Protein AF-A0A0N1E3A5-F1 (afdb_monomer_lite)

Structure (mmCIF, N/CA/C/O backbone):
data_AF-A0A0N1E3A5-F1
#
_entry.id   AF-A0A0N1E3A5-F1
#
loop_
_atom_site.group_PDB
_atom_site.id
_atom_site.type_symbol
_atom_site.label_atom_id
_atom_site.label_alt_id
_atom_site.label_comp_id
_atom_site.label_asym_id
_atom_site.label_entity_id
_atom_site.label_seq_id
_atom_site.pdbx_PDB_ins_code
_atom_site.Cartn_x
_atom_site.Cartn_y
_atom_site.Cartn_z
_atom_site.occupancy
_atom_site.B_iso_or_equiv
_atom_site.auth_seq_id
_atom_site.auth_comp_id
_atom_site.auth_asym_id
_atom_site.auth_atom_id
_atom_site.pdbx_PDB_model_num
ATOM 1 N N . MET A 1 1 ? 8.576 -10.927 19.385 1.00 39.31 1 MET A N 1
ATOM 2 C CA . MET A 1 1 ? 7.967 -10.218 18.239 1.00 39.31 1 MET A CA 1
ATOM 3 C C . MET A 1 1 ? 8.064 -11.144 17.034 1.00 39.31 1 MET A C 1
ATOM 5 O O . MET A 1 1 ? 9.164 -11.357 16.540 1.00 39.31 1 MET A O 1
ATOM 9 N N . ILE A 1 2 ? 6.973 -11.805 16.645 1.00 37.28 2 ILE A N 1
ATOM 10 C CA . ILE A 1 2 ? 6.993 -12.752 15.520 1.00 37.28 2 ILE A CA 1
ATOM 11 C C . ILE A 1 2 ? 7.022 -11.913 14.237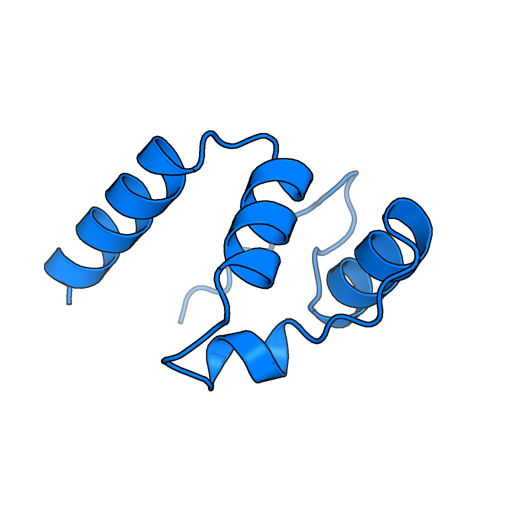 1.00 37.28 2 ILE A C 1
ATOM 13 O O . ILE A 1 2 ? 5.988 -11.451 13.770 1.00 37.28 2 ILE A O 1
ATOM 17 N N . ARG A 1 3 ? 8.220 -11.643 13.702 1.00 46.41 3 ARG A N 1
ATOM 18 C CA . ARG A 1 3 ? 8.377 -11.140 12.331 1.00 46.41 3 ARG A CA 1
ATOM 19 C C . ARG A 1 3 ? 8.085 -12.308 11.395 1.00 46.41 3 ARG A C 1
ATOM 21 O O . ARG A 1 3 ? 9.000 -13.009 10.969 1.00 46.41 3 ARG A O 1
ATOM 28 N N . THR A 1 4 ? 6.810 -12.562 11.128 1.00 52.84 4 THR A N 1
ATOM 29 C CA . THR A 1 4 ? 6.411 -13.457 10.041 1.00 52.84 4 THR A CA 1
ATOM 30 C C . THR A 1 4 ? 7.018 -12.887 8.762 1.00 52.84 4 THR A C 1
ATOM 32 O O . THR A 1 4 ? 6.741 -11.741 8.410 1.00 52.84 4 THR A O 1
ATOM 35 N N . LYS A 1 5 ? 7.913 -13.631 8.101 1.00 61.62 5 LYS A N 1
ATOM 36 C CA . LYS A 1 5 ? 8.450 -13.218 6.800 1.00 61.62 5 LYS A CA 1
ATOM 37 C C . LYS A 1 5 ? 7.298 -13.250 5.800 1.00 61.62 5 LYS A C 1
ATOM 39 O O . LYS A 1 5 ? 6.907 -14.325 5.362 1.00 61.62 5 LYS A O 1
ATOM 44 N N . ILE A 1 6 ? 6.756 -12.083 5.469 1.00 68.94 6 ILE A N 1
ATOM 45 C CA . ILE A 1 6 ? 5.875 -11.937 4.312 1.00 68.94 6 ILE A CA 1
ATOM 46 C C . ILE A 1 6 ? 6.771 -12.065 3.081 1.00 68.94 6 ILE A C 1
ATOM 48 O O . ILE A 1 6 ? 7.777 -11.357 2.966 1.00 68.94 6 ILE A O 1
ATOM 52 N N . LEU A 1 7 ? 6.454 -13.024 2.217 1.00 76.38 7 LEU A N 1
ATOM 53 C CA . LEU A 1 7 ? 7.176 -13.263 0.974 1.00 76.38 7 LEU A CA 1
ATOM 54 C C . LEU A 1 7 ? 6.302 -12.812 -0.200 1.00 76.38 7 LEU A C 1
ATOM 56 O O . LEU A 1 7 ? 5.136 -13.190 -0.258 1.00 76.38 7 LEU A O 1
ATOM 60 N N . ILE A 1 8 ? 6.875 -12.053 -1.132 1.00 71.31 8 ILE A N 1
ATOM 61 C CA . ILE A 1 8 ? 6.298 -11.771 -2.452 1.00 71.31 8 ILE A CA 1
ATOM 62 C C . ILE A 1 8 ? 7.173 -12.496 -3.471 1.00 71.31 8 ILE A C 1
ATOM 64 O O . ILE A 1 8 ? 8.390 -12.311 -3.479 1.00 71.31 8 ILE A O 1
ATOM 68 N N . ASP A 1 9 ? 6.576 -13.391 -4.259 1.00 73.25 9 ASP A N 1
ATOM 69 C CA . ASP A 1 9 ? 7.278 -14.232 -5.241 1.00 73.25 9 ASP A CA 1
ATOM 70 C C . ASP A 1 9 ? 8.512 -14.952 -4.661 1.00 73.25 9 ASP A C 1
ATOM 72 O O . ASP A 1 9 ? 9.586 -15.030 -5.261 1.00 73.25 9 ASP A O 1
ATOM 76 N N . GLY A 1 10 ? 8.380 -15.443 -3.425 1.00 77.12 10 GLY A N 1
ATOM 77 C CA . GLY A 1 10 ? 9.449 -16.141 -2.705 1.00 77.12 10 GLY A CA 1
ATOM 78 C C . GLY A 1 10 ? 10.554 -15.238 -2.142 1.00 77.12 10 GLY A C 1
ATOM 79 O O . GLY A 1 10 ? 11.468 -15.740 -1.485 1.00 77.12 10 GLY A O 1
ATOM 80 N N . ARG A 1 11 ? 10.482 -13.914 -2.333 1.00 74.38 11 ARG A N 1
ATOM 81 C CA . ARG A 1 11 ? 11.436 -12.939 -1.784 1.00 74.38 11 ARG A CA 1
ATOM 82 C C . ARG A 1 11 ? 10.856 -12.223 -0.563 1.00 74.38 11 ARG A C 1
ATOM 84 O O . ARG A 1 11 ? 9.665 -11.930 -0.547 1.00 74.38 11 ARG A O 1
ATOM 91 N N . PRO A 1 12 ? 11.664 -11.910 0.467 1.00 79.88 12 PRO A N 1
ATOM 92 C CA . PRO A 1 12 ? 11.189 -11.134 1.607 1.00 79.88 12 PRO A CA 1
ATOM 93 C C . PRO A 1 12 ? 10.677 -9.761 1.172 1.00 79.88 12 PRO A C 1
ATOM 95 O O . PRO A 1 12 ? 11.416 -8.995 0.554 1.00 79.88 12 PRO A O 1
ATOM 98 N N . MET A 1 13 ? 9.448 -9.433 1.563 1.00 83.06 13 MET A N 1
ATOM 99 C CA . MET A 1 13 ? 8.888 -8.093 1.418 1.00 83.06 13 MET A CA 1
ATOM 100 C C . MET A 1 13 ? 9.523 -7.172 2.465 1.00 83.06 13 MET A C 1
ATOM 102 O O . MET A 1 13 ? 8.995 -6.962 3.557 1.00 83.06 13 MET A O 1
ATOM 106 N N . THR A 1 14 ? 10.729 -6.691 2.173 1.00 85.50 14 THR A N 1
ATOM 107 C CA . THR A 1 14 ? 11.418 -5.702 3.007 1.00 85.50 14 THR A CA 1
ATOM 108 C C . THR A 1 14 ? 10.869 -4.300 2.739 1.00 85.50 14 THR A C 1
ATOM 110 O O . THR A 1 14 ? 10.259 -4.048 1.702 1.00 85.50 14 THR A O 1
ATOM 113 N N . GLN A 1 15 ? 11.134 -3.358 3.648 1.00 84.19 15 GLN A N 1
ATOM 114 C CA . GLN A 1 15 ? 10.816 -1.940 3.425 1.00 84.19 15 GLN A CA 1
ATOM 115 C C . GLN A 1 15 ? 11.480 -1.415 2.140 1.00 84.19 15 GLN A C 1
ATOM 117 O O . GLN A 1 15 ? 10.845 -0.748 1.334 1.00 84.19 15 GLN A O 1
ATOM 122 N N . GLN A 1 16 ? 12.743 -1.788 1.900 1.00 86.75 16 GLN A N 1
ATOM 123 C CA . GLN A 1 16 ? 13.459 -1.417 0.678 1.00 86.75 16 GLN A CA 1
ATOM 124 C C . GLN A 1 16 ? 12.814 -2.013 -0.578 1.00 86.75 16 GLN A C 1
ATOM 126 O O . GLN A 1 16 ? 12.701 -1.319 -1.582 1.00 86.75 16 GLN A O 1
ATOM 131 N N . TYR A 1 17 ? 12.385 -3.278 -0.522 1.00 87.81 17 TYR A N 1
ATOM 132 C CA . TYR A 1 17 ? 11.681 -3.911 -1.635 1.00 87.81 17 TYR A CA 1
ATOM 133 C C . TYR A 1 17 ? 10.410 -3.135 -1.987 1.00 87.81 17 TYR A C 1
ATOM 135 O O . TYR A 1 17 ? 10.239 -2.754 -3.138 1.00 87.81 17 TYR A O 1
ATOM 143 N N . LEU A 1 18 ? 9.568 -2.843 -0.991 1.00 86.88 18 LEU A N 1
ATOM 144 C CA . LEU A 1 18 ? 8.325 -2.107 -1.207 1.00 86.88 18 LEU A CA 1
ATOM 145 C C . LEU A 1 18 ? 8.568 -0.698 -1.758 1.00 86.88 18 LEU A C 1
ATOM 147 O O . LEU A 1 18 ? 7.907 -0.295 -2.708 1.00 86.88 18 LEU A O 1
ATOM 151 N N . ASN A 1 19 ? 9.527 0.038 -1.189 1.00 88.94 19 ASN A N 1
ATOM 152 C CA . ASN A 1 19 ? 9.863 1.385 -1.652 1.00 88.94 19 ASN A CA 1
ATOM 153 C C . ASN A 1 19 ? 10.323 1.379 -3.118 1.00 88.94 19 ASN A C 1
ATOM 155 O O . ASN A 1 19 ? 9.899 2.232 -3.895 1.00 88.94 19 ASN A O 1
ATOM 159 N N . ASN A 1 20 ? 11.163 0.411 -3.500 1.00 90.00 20 ASN A N 1
ATOM 160 C CA . ASN A 1 20 ? 11.642 0.279 -4.874 1.00 90.00 20 ASN A CA 1
ATOM 161 C C . ASN A 1 20 ? 10.504 -0.094 -5.830 1.00 90.00 20 ASN A C 1
ATOM 163 O O . ASN A 1 20 ? 10.325 0.562 -6.849 1.00 90.00 20 ASN A O 1
ATOM 167 N N . ASP A 1 21 ? 9.709 -1.105 -5.482 1.00 90.25 21 ASP A N 1
ATOM 168 C CA . ASP A 1 21 ? 8.638 -1.613 -6.343 1.00 90.25 21 ASP A CA 1
ATOM 169 C C . ASP A 1 21 ? 7.517 -0.574 -6.535 1.00 90.25 21 ASP A C 1
ATOM 171 O O . ASP A 1 21 ? 7.003 -0.409 -7.641 1.00 90.25 21 ASP A O 1
ATOM 175 N N . ILE A 1 22 ? 7.186 0.211 -5.501 1.00 90.06 22 ILE A N 1
ATOM 176 C CA . ILE A 1 22 ? 6.271 1.357 -5.630 1.00 90.06 22 ILE A CA 1
ATOM 177 C C . ILE A 1 22 ? 6.878 2.457 -6.502 1.00 90.06 22 ILE A C 1
ATOM 179 O O . ILE A 1 22 ? 6.183 3.006 -7.360 1.00 90.06 22 ILE A O 1
ATOM 183 N N . SER A 1 23 ? 8.166 2.763 -6.333 1.00 90.88 23 SER A N 1
ATOM 184 C CA . SER A 1 23 ? 8.834 3.750 -7.184 1.00 90.88 23 SER A CA 1
ATOM 185 C C . SER A 1 23 ? 8.831 3.331 -8.649 1.00 90.88 23 SER A C 1
ATOM 187 O O . SER A 1 23 ? 8.636 4.183 -9.509 1.00 90.88 23 SER A O 1
ATOM 189 N N . GLU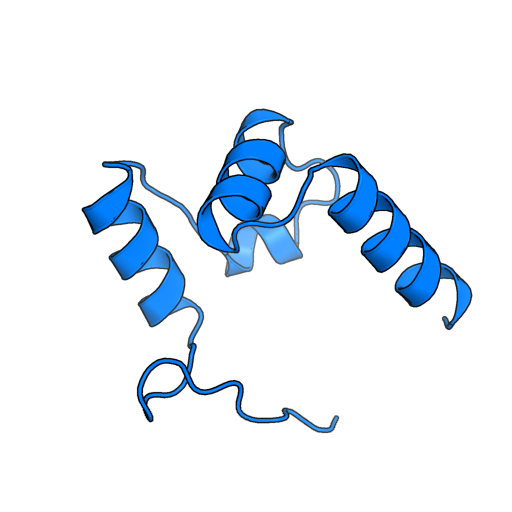 A 1 24 ? 9.016 2.046 -8.943 1.00 91.88 24 GLU A N 1
ATOM 190 C CA . GLU A 1 24 ? 8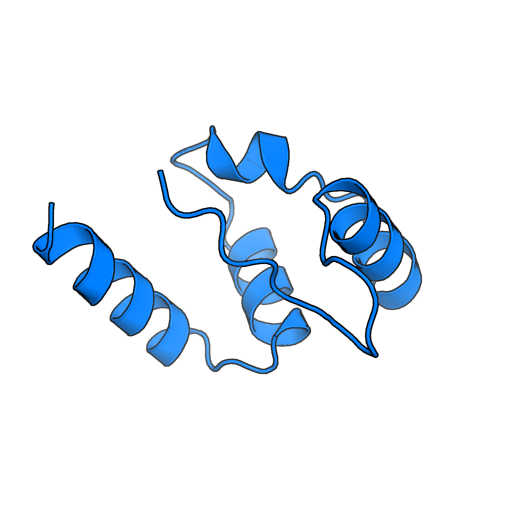.989 1.517 -10.307 1.00 91.88 24 GLU A CA 1
ATOM 191 C C . GLU A 1 24 ? 7.573 1.528 -10.900 1.00 91.88 24 GLU A C 1
ATOM 193 O O . GLU A 1 24 ? 7.383 1.983 -12.027 1.00 91.88 24 GLU A O 1
ATOM 198 N N . LYS A 1 25 ? 6.564 1.074 -10.147 1.00 91.31 25 LYS A N 1
ATOM 199 C CA . LYS A 1 25 ? 5.183 0.935 -10.647 1.00 91.31 25 LYS A CA 1
ATOM 200 C C . LYS A 1 25 ? 4.424 2.255 -10.746 1.00 91.31 25 LYS A C 1
ATOM 202 O O . LYS A 1 25 ? 3.636 2.434 -11.669 1.00 91.31 25 LYS A O 1
ATOM 207 N N . TYR A 1 26 ? 4.650 3.167 -9.803 1.00 89.44 26 TYR A N 1
ATOM 208 C CA . TYR A 1 26 ? 3.872 4.403 -9.666 1.00 89.44 26 TYR A CA 1
ATOM 209 C C . TYR A 1 26 ? 4.673 5.658 -10.001 1.00 89.44 26 TYR A C 1
ATOM 211 O O . TYR A 1 26 ? 4.108 6.750 -9.993 1.00 89.44 26 TYR A O 1
ATOM 219 N N . ASN A 1 27 ? 5.977 5.528 -10.278 1.00 89.81 27 ASN A N 1
ATOM 220 C CA . ASN A 1 27 ? 6.890 6.657 -10.465 1.00 89.81 27 ASN A CA 1
ATOM 221 C C . ASN A 1 27 ? 6.830 7.664 -9.296 1.00 89.81 27 ASN A C 1
ATOM 223 O O . ASN A 1 27 ? 6.881 8.881 -9.488 1.00 89.81 27 ASN A O 1
ATOM 227 N N . LYS A 1 28 ? 6.672 7.150 -8.069 1.00 84.50 28 LYS A N 1
ATOM 228 C CA . LYS A 1 28 ? 6.573 7.938 -6.835 1.00 84.50 28 LYS A CA 1
ATOM 229 C C . LYS A 1 28 ? 7.623 7.503 -5.826 1.00 84.50 28 LYS A C 1
ATOM 231 O O . LYS A 1 28 ? 7.768 6.321 -5.535 1.00 84.50 28 LYS A O 1
ATOM 236 N N . SER A 1 29 ? 8.305 8.477 -5.229 1.00 82.19 29 SER A N 1
ATOM 237 C CA . SER A 1 29 ? 9.159 8.213 -4.073 1.00 82.19 29 SER A CA 1
ATOM 238 C C . SER A 1 29 ? 8.283 7.963 -2.851 1.00 82.19 29 SER A C 1
ATOM 240 O O . SER A 1 29 ? 7.556 8.854 -2.411 1.00 82.19 29 SER A O 1
ATOM 242 N N . TRP A 1 30 ? 8.353 6.751 -2.310 1.00 82.94 30 TRP A N 1
ATOM 243 C CA . TRP A 1 30 ? 7.629 6.354 -1.111 1.00 82.94 30 TRP A CA 1
ATOM 244 C C . TRP A 1 30 ? 8.590 5.757 -0.086 1.00 82.94 30 TRP A C 1
ATOM 246 O O . TRP A 1 30 ? 9.576 5.107 -0.437 1.00 82.94 30 TRP A O 1
ATOM 256 N N . ASN A 1 31 ? 8.321 6.011 1.195 1.00 81.88 31 ASN A N 1
ATOM 257 C CA . ASN A 1 31 ? 9.136 5.510 2.293 1.00 81.88 31 ASN A CA 1
ATOM 258 C C . ASN A 1 31 ? 8.248 4.852 3.347 1.00 81.88 31 ASN A C 1
ATOM 260 O O . ASN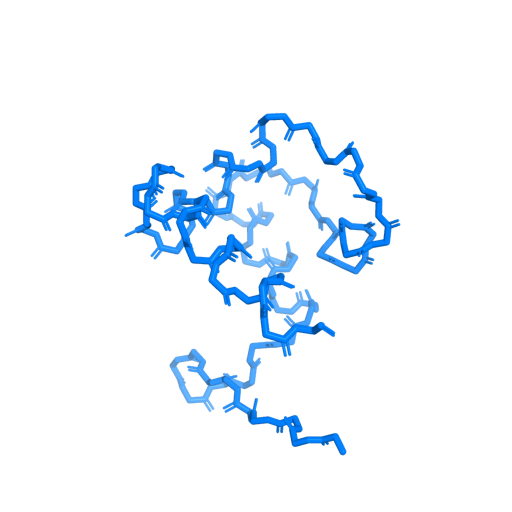 A 1 31 ? 7.770 5.512 4.271 1.00 81.88 31 ASN A O 1
ATOM 264 N N . SER A 1 32 ? 8.097 3.535 3.238 1.00 75.31 32 SER A N 1
ATOM 265 C CA . SER A 1 32 ? 7.268 2.729 4.131 1.00 75.31 32 SER A CA 1
ATOM 266 C C . SER A 1 32 ? 7.634 2.908 5.610 1.00 75.31 32 SER A C 1
ATOM 268 O O . SER A 1 32 ? 6.755 2.957 6.460 1.00 75.31 32 SER A O 1
ATOM 270 N N . ALA A 1 33 ? 8.924 3.069 5.932 1.00 72.94 33 ALA A N 1
ATOM 271 C CA . ALA A 1 33 ? 9.396 3.237 7.307 1.00 72.94 33 ALA A CA 1
ATOM 272 C C . ALA A 1 33 ? 9.024 4.607 7.893 1.00 72.94 33 ALA A C 1
ATOM 274 O O . ALA A 1 33 ? 8.807 4.736 9.096 1.00 72.94 33 ALA A O 1
ATOM 275 N N . ARG A 1 34 ? 8.962 5.643 7.050 1.00 69.06 34 ARG A N 1
ATOM 276 C CA . ARG A 1 34 ? 8.539 6.986 7.460 1.00 69.06 34 ARG A CA 1
ATOM 277 C C . ARG A 1 34 ? 7.030 7.036 7.683 1.00 69.06 34 ARG A C 1
ATOM 279 O O . ARG A 1 34 ? 6.595 7.619 8.672 1.00 69.06 34 ARG A O 1
ATOM 286 N N . GLU A 1 35 ? 6.258 6.396 6.808 1.00 65.06 35 GLU A N 1
ATOM 287 C CA . GLU A 1 35 ? 4.799 6.313 6.943 1.00 65.06 35 GLU A CA 1
ATOM 288 C C . GLU A 1 35 ? 4.369 5.496 8.171 1.00 65.06 35 GLU A C 1
ATOM 290 O O . GLU A 1 35 ? 3.374 5.830 8.801 1.00 65.06 35 GLU A O 1
ATOM 295 N N . GLU A 1 36 ? 5.154 4.498 8.596 1.00 62.81 36 GLU A N 1
ATOM 296 C CA . GLU A 1 36 ? 4.927 3.780 9.865 1.00 62.81 36 GLU A CA 1
ATOM 297 C C . GLU A 1 36 ? 4.995 4.695 11.109 1.00 62.81 36 GLU A C 1
ATOM 299 O O . GLU A 1 36 ? 4.365 4.403 12.126 1.00 62.81 36 GLU A O 1
ATOM 304 N N . ILE A 1 37 ? 5.774 5.783 11.055 1.00 60.72 37 ILE A N 1
ATOM 305 C CA . ILE A 1 37 ? 6.056 6.669 12.201 1.00 60.72 37 ILE A CA 1
ATOM 306 C C . ILE A 1 37 ? 5.174 7.928 12.173 1.00 60.72 37 ILE A C 1
ATOM 308 O O . ILE A 1 37 ? 5.020 8.602 13.193 1.00 60.72 37 ILE A O 1
ATOM 312 N N . LEU A 1 38 ? 4.575 8.255 11.026 1.00 63.84 38 LEU A N 1
ATOM 313 C CA . LEU A 1 38 ? 3.714 9.421 10.866 1.00 63.84 38 LEU A CA 1
ATOM 314 C C . LEU A 1 38 ? 2.242 9.027 11.067 1.00 63.84 38 LEU A C 1
ATOM 316 O O . LEU A 1 38 ? 1.637 8.458 10.163 1.00 63.84 38 LEU A O 1
ATOM 320 N N . PRO A 1 39 ? 1.610 9.386 12.203 1.00 56.38 39 PRO A N 1
ATOM 321 C CA . PRO A 1 39 ? 0.196 9.079 12.441 1.00 56.38 39 PRO A CA 1
ATOM 322 C C . PRO A 1 39 ? -0.754 9.815 11.480 1.00 56.38 39 PRO A C 1
ATOM 324 O O . PRO A 1 39 ? -1.927 9.470 11.400 1.00 56.38 39 PRO A O 1
ATOM 327 N N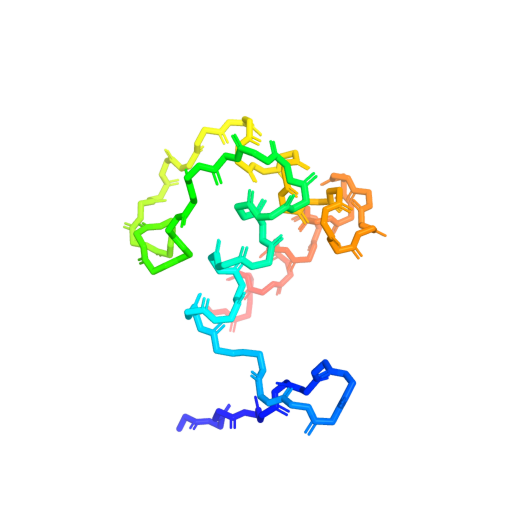 . ASN A 1 40 ? -0.239 10.804 10.741 1.00 56.59 40 ASN A N 1
ATOM 328 C CA . ASN A 1 40 ? -0.973 11.616 9.777 1.00 56.59 40 ASN A CA 1
ATOM 329 C C . ASN A 1 40 ? -0.432 11.378 8.362 1.00 56.59 40 ASN A C 1
ATOM 331 O O . ASN A 1 40 ? 0.043 12.311 7.711 1.00 56.59 40 ASN A O 1
ATOM 335 N N . THR A 1 41 ? -0.449 10.125 7.905 1.00 69.69 41 THR A N 1
ATOM 336 C CA . THR A 1 41 ? -0.229 9.851 6.482 1.00 69.69 41 THR A CA 1
ATOM 337 C C . THR A 1 41 ? -1.323 10.550 5.663 1.00 69.69 41 THR A C 1
ATOM 339 O O . THR A 1 41 ? -2.474 10.651 6.096 1.00 69.69 41 THR A O 1
ATOM 342 N N . ILE A 1 42 ? -0.958 11.114 4.515 1.00 77.19 42 ILE A N 1
ATOM 343 C CA . ILE A 1 42 ? -1.907 11.812 3.639 1.00 77.19 42 ILE A CA 1
ATOM 344 C C . ILE A 1 42 ? -2.801 10.798 2.914 1.00 77.19 42 ILE A C 1
ATOM 346 O O . ILE A 1 42 ? -2.366 9.683 2.638 1.00 77.19 42 ILE A O 1
ATOM 350 N N . LEU A 1 43 ? -4.032 11.191 2.565 1.00 79.25 43 LEU A N 1
ATOM 351 C CA . LEU A 1 43 ? -4.985 10.335 1.832 1.00 79.25 43 LEU A CA 1
ATOM 352 C C . LEU A 1 43 ? -4.364 9.695 0.581 1.00 79.25 43 LEU A C 1
ATOM 354 O O . LEU A 1 43 ? -4.552 8.510 0.345 1.00 79.25 43 LEU A O 1
ATOM 358 N N . GLU A 1 44 ? -3.526 10.442 -0.138 1.00 82.25 44 GLU A N 1
ATOM 359 C CA . GLU A 1 44 ? -2.802 9.949 -1.314 1.00 82.25 44 GLU A CA 1
ATOM 360 C C . GLU A 1 44 ? -1.954 8.697 -1.030 1.00 82.25 44 GLU A C 1
ATOM 362 O O . GLU A 1 44 ? -1.874 7.798 -1.864 1.00 82.25 44 GLU A O 1
ATOM 367 N N . ASN A 1 45 ? -1.332 8.612 0.149 1.00 81.75 45 ASN A N 1
ATOM 368 C CA . ASN A 1 45 ? -0.542 7.446 0.538 1.00 81.75 45 ASN A CA 1
ATOM 369 C C . ASN A 1 45 ? -1.441 6.257 0.899 1.00 81.75 45 ASN A C 1
ATOM 371 O O . ASN A 1 45 ? -1.064 5.116 0.645 1.00 81.75 45 ASN A O 1
ATOM 375 N N . LEU A 1 46 ? -2.623 6.508 1.468 1.00 84.31 46 LEU A N 1
ATOM 376 C CA . LEU A 1 46 ? -3.601 5.458 1.766 1.00 84.31 46 LEU A CA 1
ATOM 377 C C . LEU A 1 46 ? -4.173 4.854 0.485 1.00 84.31 46 LEU A C 1
ATOM 379 O O . LEU A 1 46 ? -4.243 3.629 0.373 1.00 84.31 46 LEU A O 1
ATOM 383 N N . ASP A 1 47 ? -4.504 5.698 -0.491 1.00 85.50 47 ASP A N 1
ATOM 384 C CA . ASP A 1 47 ? -4.951 5.261 -1.814 1.00 85.50 47 ASP A CA 1
ATOM 385 C C . ASP A 1 47 ? -3.848 4.475 -2.530 1.00 85.50 47 ASP A C 1
ATOM 387 O O . ASP A 1 47 ? -4.100 3.395 -3.057 1.00 85.50 47 ASP A O 1
ATOM 391 N N . LEU A 1 48 ? -2.601 4.959 -2.477 1.00 87.69 48 LEU A N 1
ATOM 392 C CA . LEU A 1 48 ? -1.442 4.274 -3.056 1.00 87.69 48 LEU A CA 1
ATOM 393 C C . LEU A 1 48 ? -1.239 2.870 -2.468 1.00 87.69 48 LEU A C 1
ATOM 395 O O . LEU A 1 48 ? -1.015 1.917 -3.209 1.00 87.69 48 LEU A O 1
ATOM 399 N N . ILE A 1 49 ? -1.301 2.731 -1.141 1.00 85.94 49 ILE A N 1
ATOM 400 C CA . ILE A 1 49 ? -1.134 1.439 -0.459 1.00 85.94 49 ILE A CA 1
ATOM 401 C C . ILE A 1 49 ? -2.292 0.498 -0.805 1.00 85.94 49 ILE A C 1
ATOM 403 O O . ILE A 1 49 ? -2.067 -0.685 -1.068 1.00 85.94 49 ILE A O 1
ATOM 407 N N . SER A 1 50 ? -3.519 1.017 -0.805 1.00 88.56 50 SER A N 1
ATOM 408 C CA . SER A 1 50 ? -4.726 0.245 -1.110 1.00 88.56 50 SER A CA 1
ATOM 409 C C . SER A 1 50 ? -4.685 -0.292 -2.539 1.00 88.56 50 SER A C 1
ATOM 411 O O . SER A 1 50 ? -4.83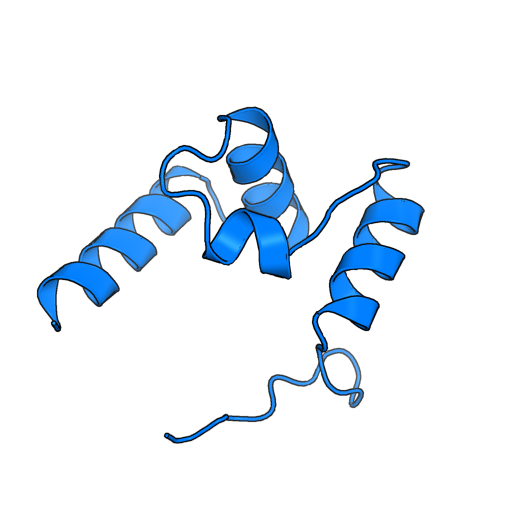9 -1.496 -2.745 1.00 88.56 50 SER A O 1
ATOM 413 N N . ASP A 1 51 ? -4.340 0.558 -3.509 1.00 90.19 51 ASP A N 1
ATOM 414 C CA . ASP A 1 51 ? -4.156 0.156 -4.905 1.00 90.19 51 ASP A CA 1
ATOM 415 C C . ASP A 1 51 ? -3.018 -0.867 -5.065 1.00 90.19 51 ASP A C 1
ATOM 417 O O . ASP A 1 51 ? -3.208 -1.918 -5.681 1.00 90.19 51 ASP A O 1
ATOM 421 N N . TYR A 1 52 ? -1.867 -0.631 -4.423 1.00 88.88 52 TYR A N 1
ATOM 422 C CA . TYR A 1 52 ? -0.712 -1.534 -4.480 1.00 88.88 52 TYR A CA 1
ATOM 423 C C . TYR A 1 52 ? -1.054 -2.959 -4.029 1.00 88.88 52 TYR A C 1
ATOM 425 O O . TYR A 1 52 ? -0.699 -3.938 -4.693 1.00 88.88 52 TYR A O 1
ATOM 433 N N . PHE A 1 53 ? -1.755 -3.087 -2.900 1.00 86.94 53 PHE A N 1
ATOM 434 C CA . PHE A 1 53 ? -2.165 -4.383 -2.361 1.00 86.94 53 PHE A CA 1
ATOM 435 C C . PHE A 1 53 ? -3.475 -4.906 -2.958 1.00 86.94 53 PHE A C 1
ATOM 437 O O . PHE A 1 53 ? -3.875 -6.022 -2.622 1.00 86.94 53 PHE A O 1
ATOM 444 N N . LYS A 1 54 ? -4.109 -4.148 -3.863 1.00 90.44 54 LYS A N 1
ATOM 445 C CA . LYS A 1 54 ? -5.420 -4.451 -4.455 1.00 90.44 54 LYS A CA 1
ATOM 446 C C . LYS A 1 54 ? -6.486 -4.693 -3.385 1.00 90.44 54 LYS A C 1
ATOM 448 O O . LYS A 1 54 ? -7.217 -5.681 -3.430 1.00 90.44 54 LYS A O 1
ATOM 453 N N . ILE A 1 55 ? -6.518 -3.809 -2.394 1.00 90.31 55 ILE A N 1
ATOM 454 C CA . ILE A 1 55 ? -7.478 -3.808 -1.291 1.00 90.31 55 ILE A CA 1
ATOM 455 C C . ILE A 1 55 ? -8.365 -2.578 -1.466 1.00 90.31 55 ILE A C 1
ATOM 457 O O . ILE A 1 55 ? -7.857 -1.486 -1.697 1.00 90.31 55 ILE A O 1
ATOM 461 N N . GLU A 1 56 ? -9.680 -2.741 -1.336 1.00 92.00 56 GLU A N 1
ATOM 462 C CA . GLU A 1 56 ? -10.598 -1.602 -1.305 1.00 92.00 56 GLU A CA 1
ATOM 463 C C . GLU A 1 56 ? -10.304 -0.720 -0.084 1.00 92.00 56 GLU A C 1
ATOM 465 O O . GLU A 1 56 ? -10.067 -1.218 1.021 1.00 92.00 56 GLU A O 1
ATOM 470 N N . ILE A 1 57 ? -10.340 0.602 -0.254 1.00 87.31 57 ILE A N 1
ATOM 471 C CA . ILE A 1 57 ? -9.964 1.547 0.810 1.00 87.31 57 ILE A CA 1
ATOM 472 C C . ILE A 1 57 ? -10.807 1.357 2.089 1.00 87.31 57 ILE A C 1
ATOM 474 O O . ILE A 1 57 ? -10.297 1.459 3.208 1.00 87.31 57 ILE A O 1
ATOM 478 N N . ASP A 1 58 ? -12.082 0.986 1.941 1.00 90.19 58 ASP A N 1
ATOM 479 C CA . ASP A 1 58 ? -12.978 0.683 3.061 1.00 90.19 58 ASP A CA 1
ATOM 480 C C . ASP A 1 58 ? -12.530 -0.567 3.837 1.00 90.19 58 ASP A C 1
ATOM 482 O O . ASP A 1 58 ? -12.509 -0.566 5.076 1.00 90.19 58 ASP A O 1
ATOM 486 N N . ASP A 1 59 ? -12.110 -1.616 3.126 1.00 89.56 59 ASP A N 1
ATOM 487 C CA . ASP A 1 59 ? -11.598 -2.853 3.721 1.00 89.56 59 ASP A CA 1
ATOM 488 C C . ASP A 1 59 ? -10.280 -2.605 4.457 1.00 89.56 59 ASP A C 1
ATOM 490 O O . ASP A 1 59 ? -10.068 -3.124 5.562 1.00 89.56 59 ASP A O 1
ATOM 494 N N . PHE A 1 60 ? -9.418 -1.754 3.896 1.00 87.25 60 PHE A N 1
ATOM 495 C CA . PHE A 1 60 ? -8.191 -1.312 4.549 1.00 87.25 60 PHE A CA 1
ATOM 496 C C . PHE A 1 60 ? -8.491 -0.668 5.915 1.00 87.25 60 PHE A C 1
ATOM 498 O O . PHE A 1 60 ? -7.919 -1.073 6.935 1.00 87.25 60 PHE A O 1
ATOM 505 N N . PHE A 1 61 ? -9.439 0.272 5.985 1.00 86.19 61 PHE A N 1
ATOM 506 C CA . PHE A 1 61 ? -9.807 0.917 7.250 1.00 86.19 61 PHE A CA 1
ATOM 507 C C . PHE A 1 61 ? -10.431 -0.052 8.262 1.00 86.19 61 PHE A C 1
ATOM 509 O O . PHE A 1 61 ? -10.142 0.044 9.462 1.00 86.19 61 PHE A O 1
ATOM 516 N N . GLN A 1 62 ? -11.244 -1.018 7.822 1.00 87.31 62 GLN A N 1
ATOM 517 C CA . GLN A 1 62 ? -11.764 -2.060 8.718 1.00 87.31 62 GLN A CA 1
ATOM 518 C C . GLN A 1 62 ? -10.639 -2.934 9.282 1.00 87.31 62 GLN A C 1
ATOM 520 O O . GLN A 1 62 ? -10.638 -3.253 10.476 1.00 87.31 62 GLN A O 1
ATOM 525 N N . LEU A 1 63 ? -9.650 -3.286 8.460 1.00 83.56 63 LEU A N 1
ATOM 526 C CA . LEU A 1 63 ? -8.497 -4.078 8.877 1.00 83.56 63 LEU A CA 1
ATOM 527 C C . LEU A 1 63 ? -7.668 -3.340 9.939 1.00 83.56 63 LEU A C 1
ATOM 529 O O . LEU A 1 63 ? -7.382 -3.904 11.000 1.00 83.56 63 LEU A O 1
ATOM 533 N N . VAL A 1 64 ? -7.378 -2.053 9.725 1.00 79.12 64 VAL A N 1
ATOM 534 C CA . VAL A 1 64 ? -6.687 -1.194 10.704 1.00 79.12 64 VAL A CA 1
ATOM 535 C C . VAL A 1 64 ? -7.480 -1.077 12.013 1.00 79.12 64 VAL A C 1
ATOM 537 O O . VAL A 1 64 ? -6.917 -1.219 13.106 1.00 79.12 64 VAL A O 1
ATOM 540 N N . LYS A 1 65 ? -8.801 -0.880 11.936 1.00 81.19 65 LYS A N 1
ATOM 541 C CA . LYS A 1 65 ? -9.699 -0.810 13.103 1.00 81.19 65 LYS A CA 1
ATOM 542 C C . LYS A 1 65 ? -9.699 -2.103 13.925 1.00 81.19 65 LYS A C 1
ATOM 544 O O . LYS A 1 65 ? -9.734 -2.066 15.155 1.00 81.19 65 LYS A O 1
ATOM 549 N N . ASN A 1 66 ? -9.640 -3.256 13.264 1.00 79.44 66 ASN A N 1
ATOM 550 C CA . ASN A 1 66 ? -9.608 -4.558 13.929 1.00 79.44 66 ASN A CA 1
ATOM 551 C C . ASN A 1 66 ? -8.273 -4.830 14.636 1.00 79.44 66 ASN A C 1
ATOM 553 O O . ASN A 1 66 ? -8.251 -5.506 15.665 1.00 79.44 66 ASN A O 1
ATOM 557 N N . ILE A 1 67 ? -7.166 -4.296 14.115 1.00 75.88 67 ILE A N 1
ATOM 558 C CA . ILE A 1 67 ? -5.838 -4.412 14.734 1.00 75.88 67 ILE A CA 1
ATOM 559 C C . ILE A 1 67 ? -5.712 -3.469 15.934 1.00 75.88 67 ILE A C 1
ATOM 561 O O . ILE A 1 67 ? -5.188 -3.867 16.973 1.00 75.88 67 ILE A O 1
ATOM 565 N N . THR A 1 68 ? -6.219 -2.240 15.822 1.00 68.69 68 THR A N 1
ATOM 566 C CA . THR A 1 68 ? -6.159 -1.248 16.909 1.00 68.69 68 THR A CA 1
ATOM 567 C C . THR A 1 68 ? -6.994 -1.647 18.122 1.00 68.69 68 THR A C 1
ATOM 569 O O . THR A 1 68 ? -6.528 -1.467 19.237 1.00 68.69 68 THR A O 1
ATOM 572 N N . LYS A 1 69 ? -8.163 -2.278 17.939 1.00 59.84 69 LYS A N 1
ATOM 573 C CA . LYS A 1 69 ? -8.982 -2.810 19.051 1.00 59.84 69 LYS A CA 1
ATOM 574 C C . LYS A 1 69 ? -8.377 -4.010 19.792 1.00 59.84 69 LYS A C 1
ATOM 576 O O . LYS A 1 69 ? -8.887 -4.383 20.843 1.00 59.84 69 LYS A O 1
ATOM 581 N N . LYS A 1 70 ? -7.360 -4.664 19.221 1.00 50.66 70 LYS A N 1
ATOM 582 C CA . LYS A 1 70 ? -6.655 -5.794 19.851 1.00 50.66 70 LYS A CA 1
ATOM 583 C C . LYS A 1 70 ? -5.473 -5.357 20.728 1.00 50.66 70 LYS A C 1
ATOM 585 O O . LYS A 1 70 ? -4.869 -6.222 21.359 1.00 50.66 70 LYS A O 1
ATOM 590 N N . LYS A 1 71 ? -5.124 -4.069 20.733 1.00 44.97 71 LYS A N 1
ATOM 591 C CA . LYS A 1 71 ? -4.165 -3.461 21.664 1.00 44.97 71 LYS A CA 1
ATOM 592 C C . LYS A 1 71 ? -4.903 -2.810 22.823 1.00 44.97 71 LYS A C 1
ATOM 594 O O . LYS A 1 71 ? -4.313 -2.824 23.921 1.00 44.97 71 LYS A O 1
#

Radius of gyration: 12.96 Å; chains: 1; bounding box: 26×28×32 Å

Foldseek 3Di:
DPPPQDDDVNHGPDQVNVQVVLCVPVVDRDGPVVVVVDPCDDVVVLVSVCVVVVHDSVRVVVVVVVVVVVD

pLDDT: mean 77.63, std 13.64, range [37.28, 92.0]

Sequence (71 aa):
MIRTKILIDGRPMTQQYLNNDISEKYNKSWNSAREEILPNTILENLDLISDYFKIEIDDFFQLVKNITKKK

Secondary structure (DSSP, 8-state):
------EETTEE--HHHHHHHHHHHHS----HHHHTT-TT--HHHHHHHHHHHT--HHHHHHHHHHHHTT-